Protein AF-A0A2M7TD84-F1 (afdb_monomer)

Structure (mmCIF, N/CA/C/O backbone):
data_AF-A0A2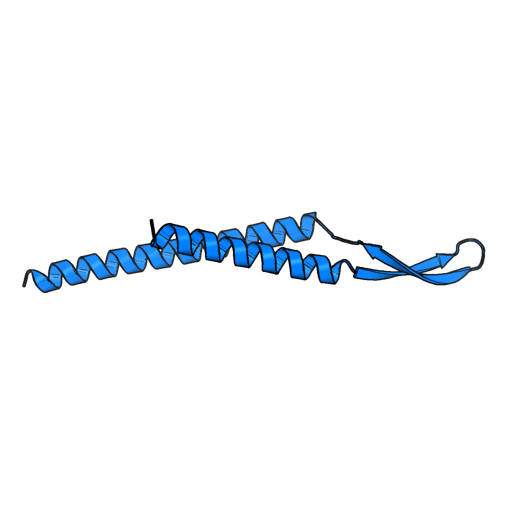M7TD84-F1
#
_entry.id   AF-A0A2M7TD84-F1
#
loop_
_atom_site.group_PDB
_atom_site.id
_atom_site.type_symbol
_atom_site.label_atom_id
_atom_site.label_alt_id
_atom_site.label_comp_id
_atom_site.label_asym_id
_atom_site.label_entity_id
_atom_site.label_seq_id
_atom_site.pdbx_PDB_ins_code
_atom_site.Cartn_x
_atom_site.Cartn_y
_atom_site.Cartn_z
_atom_site.occupancy
_atom_site.B_iso_or_equiv
_atom_site.auth_seq_id
_atom_site.auth_comp_id
_atom_site.auth_asym_id
_atom_site.auth_atom_id
_atom_site.pdbx_PDB_model_num
ATOM 1 N N . MET A 1 1 ? -1.603 1.864 23.955 1.00 58.84 1 MET A N 1
ATOM 2 C CA . MET A 1 1 ? -0.401 1.530 23.155 1.00 58.84 1 MET A CA 1
ATOM 3 C C . MET A 1 1 ? -0.525 0.241 22.341 1.00 58.84 1 MET A C 1
ATOM 5 O O . MET A 1 1 ? -0.410 0.336 21.131 1.00 58.84 1 MET A O 1
ATOM 9 N N . LYS A 1 2 ? -0.853 -0.931 22.917 1.00 71.19 2 LYS A N 1
ATOM 10 C CA . LYS A 1 2 ? -0.907 -2.220 22.172 1.00 71.19 2 LYS A CA 1
ATOM 11 C C . LYS A 1 2 ? -1.732 -2.202 20.864 1.00 71.19 2 LYS A C 1
ATOM 13 O O . LYS A 1 2 ? -1.317 -2.776 19.868 1.00 71.19 2 LYS A O 1
ATOM 18 N N . LYS A 1 3 ? -2.873 -1.496 20.842 1.00 72.00 3 LYS A N 1
ATOM 19 C CA . LYS A 1 3 ? -3.730 -1.353 19.644 1.00 72.00 3 LYS A CA 1
ATOM 20 C C . LYS A 1 3 ? -3.097 -0.495 18.538 1.00 72.00 3 LYS A C 1
ATOM 22 O O . LYS A 1 3 ? -3.318 -0.773 17.372 1.00 72.00 3 LYS A O 1
ATOM 27 N N . ILE A 1 4 ? -2.327 0.525 18.916 1.00 76.00 4 ILE A N 1
ATOM 28 C CA . ILE A 1 4 ? -1.654 1.439 17.982 1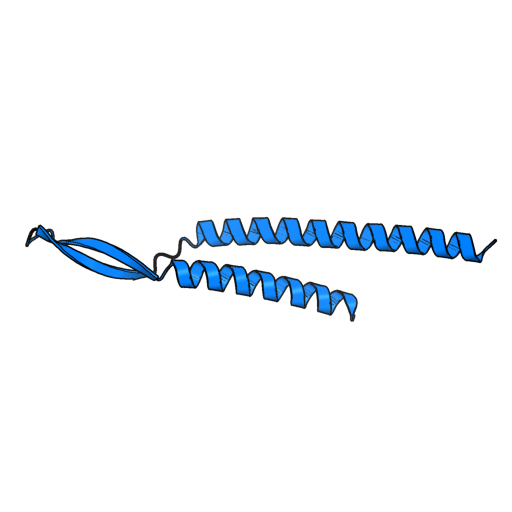.00 76.00 4 ILE A CA 1
ATOM 29 C C . ILE A 1 4 ? -0.476 0.719 17.321 1.00 76.00 4 ILE A C 1
ATOM 31 O O . ILE A 1 4 ? -0.320 0.801 16.111 1.00 76.00 4 ILE A O 1
ATOM 35 N N . VAL A 1 5 ? 0.279 -0.070 18.094 1.00 82.31 5 VAL A N 1
ATOM 36 C CA . VAL A 1 5 ? 1.382 -0.891 17.569 1.00 82.31 5 VAL A CA 1
ATOM 37 C C . VAL A 1 5 ? 0.884 -1.854 16.489 1.00 82.31 5 VAL A C 1
ATOM 39 O O . VAL A 1 5 ? 1.444 -1.867 15.405 1.00 82.31 5 VAL A O 1
ATOM 42 N N . LEU A 1 6 ? -0.219 -2.574 16.728 1.00 79.50 6 LEU A N 1
ATOM 43 C CA . LEU A 1 6 ? -0.796 -3.487 15.728 1.00 79.50 6 LEU A CA 1
ATOM 44 C C . LEU A 1 6 ? -1.225 -2.781 14.431 1.00 79.50 6 LEU A C 1
ATOM 46 O O . LEU A 1 6 ? -1.108 -3.365 13.356 1.00 79.50 6 LEU A O 1
ATOM 50 N N . ILE A 1 7 ? -1.707 -1.537 14.524 1.00 83.00 7 ILE A N 1
ATOM 51 C CA . ILE A 1 7 ? -2.081 -0.738 13.349 1.00 83.00 7 ILE A CA 1
ATOM 52 C C . ILE A 1 7 ? -0.822 -0.362 12.552 1.00 83.00 7 ILE A C 1
ATOM 54 O O . ILE A 1 7 ? -0.745 -0.602 11.351 1.00 83.00 7 ILE A O 1
ATOM 58 N N . PHE A 1 8 ? 0.220 0.137 13.219 1.00 83.81 8 PHE A N 1
ATOM 59 C CA . PHE A 1 8 ? 1.476 0.465 12.541 1.00 83.81 8 PHE A CA 1
ATOM 60 C C . PHE A 1 8 ? 2.160 -0.761 11.931 1.00 83.81 8 PHE A C 1
ATOM 62 O O . PHE A 1 8 ? 2.605 -0.696 10.790 1.00 83.81 8 PHE A O 1
ATOM 69 N N . THR A 1 9 ? 2.196 -1.894 12.636 1.00 87.44 9 THR A N 1
ATOM 70 C CA . THR A 1 9 ? 2.758 -3.139 12.096 1.00 87.44 9 THR A CA 1
ATOM 71 C C . THR A 1 9 ? 2.001 -3.596 10.848 1.00 87.44 9 THR A C 1
ATOM 73 O O . THR A 1 9 ? 2.630 -3.939 9.851 1.00 87.44 9 THR A O 1
ATOM 76 N N . GLY A 1 10 ? 0.663 -3.546 10.863 1.00 85.69 10 GLY A N 1
ATOM 77 C CA . GLY A 1 10 ? -0.148 -3.880 9.690 1.00 85.69 10 GLY A CA 1
ATOM 78 C C . GLY A 1 10 ? 0.122 -2.958 8.497 1.00 85.69 10 GLY A C 1
ATOM 79 O O . GLY A 1 10 ? 0.256 -3.431 7.372 1.00 85.69 10 GLY A O 1
ATOM 80 N N . TRP A 1 11 ? 0.269 -1.656 8.743 1.00 87.56 11 TRP A N 1
ATOM 81 C CA . TRP A 1 11 ? 0.584 -0.684 7.695 1.00 87.56 11 TRP A CA 1
ATOM 82 C C . TRP A 1 11 ? 1.982 -0.896 7.089 1.00 87.56 11 TRP A C 1
ATOM 84 O O . TRP A 1 11 ? 2.132 -0.870 5.870 1.00 87.56 11 TRP A O 1
ATOM 94 N N . ILE A 1 12 ? 2.993 -1.197 7.912 1.00 89.38 12 ILE A N 1
ATOM 95 C CA . ILE A 1 12 ? 4.356 -1.503 7.439 1.00 89.38 12 ILE A CA 1
ATOM 96 C C . ILE A 1 12 ? 4.363 -2.742 6.533 1.00 89.38 12 ILE A C 1
ATOM 98 O O . ILE A 1 12 ? 4.998 -2.725 5.480 1.00 89.38 12 ILE A O 1
ATOM 102 N N . ILE A 1 13 ? 3.629 -3.796 6.907 1.00 90.19 13 ILE A N 1
ATOM 103 C CA . ILE A 1 13 ? 3.515 -5.020 6.097 1.00 90.19 13 ILE A CA 1
ATOM 104 C C . ILE A 1 13 ? 2.918 -4.705 4.720 1.00 90.19 13 ILE A C 1
ATOM 106 O O . ILE A 1 13 ? 3.405 -5.200 3.702 1.00 90.19 13 ILE A O 1
ATOM 110 N N . ILE A 1 14 ? 1.892 -3.853 4.671 1.00 88.69 14 ILE A N 1
ATOM 111 C CA . ILE A 1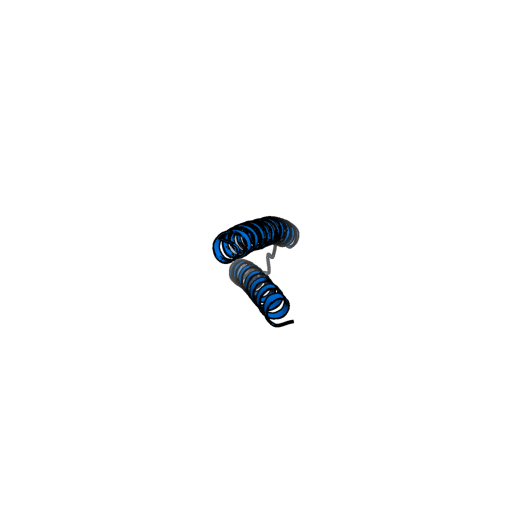 14 ? 1.262 -3.428 3.417 1.00 88.69 14 ILE A CA 1
ATOM 112 C C . ILE A 1 14 ? 2.268 -2.707 2.513 1.00 88.69 14 ILE A C 1
ATOM 114 O O . ILE A 1 14 ? 2.378 -3.050 1.337 1.00 88.69 14 ILE A O 1
ATOM 118 N N . ILE A 1 15 ? 3.037 -1.756 3.054 1.00 88.31 15 ILE A N 1
ATOM 119 C CA . ILE A 1 15 ? 4.054 -1.026 2.281 1.00 88.31 15 ILE A CA 1
ATOM 120 C C . ILE A 1 15 ? 5.111 -1.980 1.741 1.00 88.31 15 ILE A C 1
ATOM 122 O O . ILE A 1 15 ? 5.424 -1.928 0.554 1.00 88.31 15 ILE A O 1
ATOM 126 N N . ALA A 1 16 ? 5.627 -2.871 2.590 1.00 88.00 16 ALA A N 1
ATOM 127 C CA . ALA A 1 16 ? 6.627 -3.853 2.190 1.00 88.00 16 ALA A CA 1
ATOM 128 C C . ALA A 1 16 ? 6.111 -4.755 1.056 1.00 88.00 16 ALA A C 1
ATOM 130 O O . ALA A 1 16 ? 6.830 -5.011 0.093 1.00 88.00 16 ALA A O 1
ATOM 131 N N . THR A 1 17 ? 4.843 -5.171 1.125 1.00 86.75 17 THR A N 1
ATOM 132 C CA . THR A 1 17 ? 4.208 -6.011 0.098 1.00 86.75 17 THR A CA 1
ATOM 133 C C . THR A 1 17 ? 4.067 -5.273 -1.233 1.00 86.75 17 THR A C 1
ATOM 135 O O . THR A 1 17 ? 4.383 -5.833 -2.284 1.00 86.75 17 THR A O 1
ATOM 138 N N . VAL A 1 18 ? 3.629 -4.008 -1.206 1.00 84.69 18 VAL A N 1
ATOM 139 C CA . VAL A 1 18 ? 3.533 -3.171 -2.414 1.00 84.69 18 VAL A CA 1
ATOM 140 C C . VAL A 1 18 ? 4.921 -2.966 -3.015 1.00 84.69 18 VAL A C 1
AT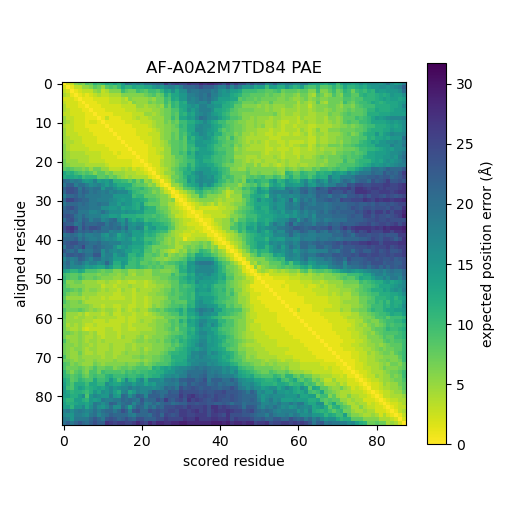OM 142 O O . VAL A 1 18 ? 5.113 -3.215 -4.201 1.00 84.69 18 VAL A O 1
ATOM 145 N N . PHE A 1 19 ? 5.905 -2.593 -2.198 1.00 83.19 19 PHE A N 1
ATOM 146 C CA . PHE A 1 19 ? 7.268 -2.360 -2.663 1.00 83.19 19 PHE A CA 1
ATOM 147 C C . PHE A 1 19 ? 7.879 -3.610 -3.306 1.00 83.19 19 PHE A C 1
ATOM 149 O O . PHE A 1 19 ? 8.378 -3.532 -4.424 1.00 83.19 19 PHE A O 1
ATOM 156 N N . LEU A 1 20 ? 7.767 -4.777 -2.662 1.00 83.69 20 LEU A N 1
ATOM 157 C CA . LEU A 1 20 ? 8.283 -6.040 -3.199 1.00 83.69 20 LEU A CA 1
ATOM 158 C C . LEU A 1 20 ? 7.602 -6.427 -4.521 1.00 83.69 20 LEU A C 1
ATOM 160 O O . LEU A 1 20 ? 8.262 -6.890 -5.448 1.00 83.69 20 LEU A O 1
ATOM 164 N N . SER A 1 21 ? 6.292 -6.193 -4.633 1.00 79.81 21 SER A N 1
ATOM 165 C CA . SER A 1 21 ? 5.525 -6.500 -5.847 1.00 79.81 21 SER A CA 1
ATOM 166 C C . SER A 1 21 ? 5.950 -5.633 -7.036 1.00 79.81 21 SER A C 1
ATOM 168 O O . SER A 1 21 ? 6.065 -6.132 -8.154 1.00 79.81 21 SER A O 1
ATOM 170 N N . PHE A 1 22 ? 6.202 -4.341 -6.808 1.00 76.12 22 PHE A N 1
ATOM 171 C CA . PHE A 1 22 ? 6.667 -3.427 -7.854 1.00 76.12 22 PHE A CA 1
ATOM 172 C C . PHE A 1 22 ? 8.161 -3.597 -8.161 1.00 76.12 22 PHE A C 1
ATOM 174 O O . PHE A 1 22 ? 8.543 -3.466 -9.319 1.00 76.12 22 PHE A O 1
ATOM 181 N N . TYR A 1 23 ? 8.983 -3.951 -7.169 1.00 72.06 23 TYR A N 1
ATOM 182 C CA . TYR A 1 23 ? 10.405 -4.253 -7.351 1.00 72.06 23 TYR A CA 1
ATOM 183 C C . TYR A 1 23 ? 10.629 -5.535 -8.165 1.00 72.06 23 TYR A C 1
ATOM 185 O O . TYR A 1 23 ? 11.436 -5.552 -9.084 1.00 72.06 23 TYR A O 1
ATOM 193 N N . ASN A 1 24 ? 9.867 -6.601 -7.901 1.00 69.44 24 ASN A N 1
ATOM 194 C CA . ASN A 1 24 ? 9.945 -7.814 -8.721 1.00 69.44 24 ASN A CA 1
ATOM 195 C C . ASN A 1 24 ? 9.449 -7.575 -10.152 1.00 69.44 24 ASN A C 1
ATOM 197 O O . ASN A 1 24 ? 9.938 -8.199 -11.085 1.00 69.44 24 ASN A O 1
ATOM 201 N N . ARG A 1 25 ? 8.479 -6.670 -10.331 1.00 65.25 25 ARG A N 1
ATOM 202 C CA . ARG A 1 25 ? 7.933 -6.331 -11.649 1.00 65.25 25 ARG A CA 1
ATOM 203 C C . ARG A 1 25 ? 8.857 -5.428 -12.470 1.00 65.25 25 ARG A C 1
ATOM 205 O O . ARG A 1 25 ? 8.764 -5.442 -13.693 1.00 65.25 25 ARG A O 1
ATOM 212 N N . SER A 1 26 ? 9.721 -4.648 -11.822 1.00 60.56 26 SER A N 1
ATOM 213 C CA . SER A 1 26 ? 10.644 -3.748 -12.513 1.00 60.56 26 SER A CA 1
ATOM 214 C C . SER A 1 26 ? 11.855 -4.452 -13.112 1.00 60.56 26 SER A C 1
ATOM 216 O O . SER A 1 26 ? 12.523 -3.848 -13.943 1.00 60.56 26 SER A O 1
ATOM 218 N N . ILE A 1 27 ? 12.094 -5.721 -12.764 1.00 61.56 27 ILE A N 1
ATOM 219 C CA . ILE A 1 27 ? 12.963 -6.615 -13.531 1.00 61.56 27 ILE A CA 1
ATOM 220 C C . ILE A 1 27 ? 12.153 -7.072 -14.742 1.00 61.56 27 ILE A C 1
ATOM 222 O O . ILE A 1 27 ? 11.401 -8.044 -14.688 1.00 61.56 27 ILE A O 1
ATOM 226 N N . THR A 1 28 ? 12.242 -6.309 -15.820 1.00 61.31 28 THR A N 1
ATOM 227 C CA . THR A 1 28 ? 11.602 -6.649 -17.087 1.00 61.31 28 THR A CA 1
ATOM 228 C C . THR A 1 28 ? 12.655 -6.586 -18.183 1.00 61.31 28 THR A C 1
ATOM 230 O O . THR A 1 28 ? 13.462 -5.659 -18.236 1.00 61.31 28 THR A O 1
ATOM 233 N N . GLU A 1 29 ? 12.691 -7.624 -19.011 1.00 61.00 29 GLU A N 1
ATOM 234 C CA . GLU A 1 29 ? 13.517 -7.666 -20.210 1.00 61.00 29 GLU A CA 1
ATOM 235 C C . GLU A 1 29 ? 12.824 -6.805 -21.269 1.00 61.00 29 GLU A C 1
ATOM 237 O O . GLU A 1 29 ? 11.672 -7.065 -21.626 1.00 61.00 29 GLU A O 1
ATOM 242 N N . TYR A 1 30 ? 13.479 -5.733 -21.720 1.00 66.62 30 TYR A N 1
ATOM 243 C CA . TYR A 1 30 ? 12.985 -4.955 -22.856 1.00 66.62 30 TYR A CA 1
ATOM 244 C C . TYR A 1 30 ? 13.742 -5.390 -24.093 1.00 66.62 30 TYR A C 1
ATOM 246 O O . TYR A 1 30 ? 14.972 -5.401 -24.104 1.00 66.62 30 TYR A O 1
ATOM 254 N N . HIS A 1 31 ? 12.996 -5.688 -25.147 1.00 68.75 31 HIS A N 1
ATOM 255 C CA . HIS A 1 31 ? 13.569 -5.896 -26.463 1.00 68.75 31 HIS A CA 1
ATOM 256 C C . HIS A 1 31 ? 13.870 -4.530 -27.078 1.00 68.75 31 HIS A C 1
ATOM 258 O O . HIS A 1 31 ? 12.976 -3.691 -27.225 1.00 68.75 31 HIS A O 1
ATOM 264 N N . LYS A 1 32 ? 1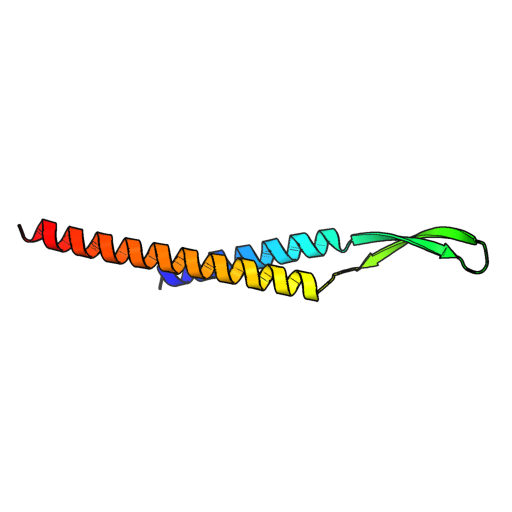5.140 -4.293 -27.398 1.00 75.81 32 LYS A N 1
ATOM 265 C CA . LYS A 1 32 ? 15.578 -3.145 -28.192 1.00 75.81 32 LYS A CA 1
ATOM 266 C C . LYS A 1 32 ? 16.090 -3.644 -29.534 1.00 75.81 32 LYS A C 1
ATOM 268 O O . LYS A 1 32 ? 16.693 -4.709 -29.613 1.00 75.81 32 LYS A O 1
ATOM 273 N N . ILE A 1 33 ? 15.839 -2.852 -30.570 1.00 79.69 33 ILE A N 1
ATOM 274 C CA . ILE A 1 33 ? 16.406 -3.060 -31.900 1.00 79.69 33 ILE A CA 1
ATOM 275 C C . ILE A 1 33 ? 17.653 -2.189 -31.977 1.00 79.69 33 ILE A C 1
ATOM 277 O O . ILE A 1 33 ? 17.566 -0.972 -31.780 1.00 79.69 33 ILE A O 1
ATOM 281 N N . ASP A 1 34 ? 18.803 -2.800 -32.238 1.00 80.56 34 ASP A N 1
ATOM 282 C CA . ASP A 1 34 ? 20.030 -2.061 -32.507 1.00 80.56 34 ASP A CA 1
ATOM 283 C C . ASP A 1 34 ? 19.839 -1.219 -33.788 1.00 80.56 34 ASP A C 1
ATOM 285 O O . ASP A 1 34 ? 19.528 -1.767 -34.848 1.00 80.56 34 ASP A O 1
ATOM 289 N N . PRO A 1 35 ? 19.996 0.115 -33.732 1.00 78.69 35 PRO A N 1
ATOM 290 C CA . PRO A 1 35 ? 19.757 0.982 -34.884 1.00 78.69 35 PRO A CA 1
ATOM 291 C C . PRO A 1 35 ? 20.812 0.847 -35.995 1.00 78.69 35 PRO A C 1
ATOM 293 O O . PRO A 1 35 ? 20.586 1.340 -37.098 1.00 78.69 35 PRO A O 1
ATOM 296 N N . ILE A 1 36 ? 21.962 0.231 -35.714 1.00 88.00 36 ILE A N 1
ATOM 297 C CA . ILE A 1 36 ? 23.071 0.038 -36.654 1.00 88.00 36 ILE A CA 1
ATOM 298 C C . ILE A 1 36 ? 22.978 -1.345 -37.302 1.00 88.00 36 ILE A C 1
ATOM 300 O O . ILE A 1 36 ? 23.113 -1.454 -38.521 1.00 88.00 36 ILE A O 1
ATOM 304 N N . THR A 1 37 ? 22.762 -2.395 -36.505 1.00 88.44 37 THR A N 1
ATOM 305 C CA . THR A 1 37 ? 22.771 -3.789 -36.991 1.00 88.44 37 THR A CA 1
ATOM 306 C C . THR A 1 37 ? 21.378 -4.336 -37.299 1.00 88.44 37 THR A C 1
ATOM 308 O O . THR A 1 37 ? 21.258 -5.276 -38.081 1.00 88.44 37 THR A O 1
ATOM 311 N N . GLY A 1 38 ? 20.322 -3.749 -36.728 1.00 86.25 38 GLY A N 1
ATOM 312 C CA . GLY A 1 38 ? 18.944 -4.230 -36.852 1.00 86.25 38 GLY A CA 1
ATOM 313 C C . GLY A 1 38 ? 18.636 -5.480 -36.022 1.00 86.25 38 GLY A C 1
ATOM 314 O O . GLY A 1 38 ? 17.535 -6.016 -36.135 1.00 86.25 38 GLY A O 1
ATOM 315 N N . GLU A 1 39 ? 19.576 -5.958 -35.204 1.00 87.56 39 GLU A N 1
ATOM 316 C CA . GLU A 1 39 ? 19.370 -7.127 -34.348 1.00 87.56 39 GLU A CA 1
ATOM 317 C C . GLU A 1 39 ? 18.527 -6.770 -33.114 1.00 87.56 39 GLU A C 1
ATOM 319 O O . GLU A 1 39 ? 18.712 -5.718 -32.493 1.00 87.56 39 GLU A O 1
ATOM 324 N N . GLU A 1 40 ? 17.596 -7.655 -32.746 1.00 84.06 40 GLU A N 1
ATOM 325 C CA . GLU A 1 40 ? 16.894 -7.573 -31.465 1.00 84.06 40 GLU A CA 1
ATOM 326 C C . GLU A 1 40 ? 17.771 -8.144 -30.352 1.00 84.06 40 GLU A C 1
ATOM 328 O O . GLU A 1 40 ? 18.211 -9.292 -30.416 1.00 84.06 40 GLU A O 1
ATOM 333 N N . TYR A 1 41 ? 17.966 -7.366 -29.291 1.00 78.75 41 TYR A N 1
ATOM 334 C CA . TYR A 1 41 ? 18.606 -7.835 -28.068 1.00 78.75 41 TYR A CA 1
ATOM 335 C C . TYR A 1 41 ? 17.739 -7.515 -26.847 1.00 78.75 41 TYR A C 1
ATOM 337 O O . TYR A 1 41 ? 17.067 -6.482 -26.776 1.00 78.75 41 TYR A O 1
ATOM 345 N N . GLY A 1 42 ? 17.734 -8.440 -25.886 1.00 75.31 42 GLY A N 1
ATOM 346 C CA . GLY A 1 42 ? 17.092 -8.257 -24.590 1.00 75.31 42 GLY A CA 1
ATOM 347 C C . GLY A 1 42 ? 18.010 -7.477 -23.655 1.00 75.31 42 GLY A C 1
ATOM 348 O O . GLY A 1 42 ? 19.134 -7.898 -23.382 1.00 75.31 42 GLY A O 1
ATOM 349 N N . GLU A 1 43 ? 17.549 -6.333 -23.155 1.00 69.25 43 GLU A N 1
ATOM 350 C CA . GLU A 1 43 ? 18.240 -5.582 -22.110 1.00 69.25 43 GLU A CA 1
ATOM 351 C C . GLU A 1 43 ? 17.437 -5.670 -20.809 1.00 69.25 43 GLU A C 1
ATOM 353 O O . GLU A 1 43 ? 16.272 -5.268 -20.735 1.00 69.25 43 GLU A O 1
ATOM 358 N N . MET A 1 44 ? 18.071 -6.201 -19.763 1.00 65.19 44 MET A N 1
ATOM 359 C CA . MET A 1 44 ? 17.528 -6.189 -18.406 1.00 65.19 44 MET A CA 1
ATOM 360 C C . MET A 1 44 ? 17.627 -4.765 -17.859 1.00 65.19 44 MET A C 1
ATOM 362 O O . MET A 1 44 ? 18.715 -4.293 -17.532 1.00 65.19 44 MET A O 1
ATOM 366 N N . GLY A 1 45 ? 16.496 -4.072 -17.756 1.00 61.5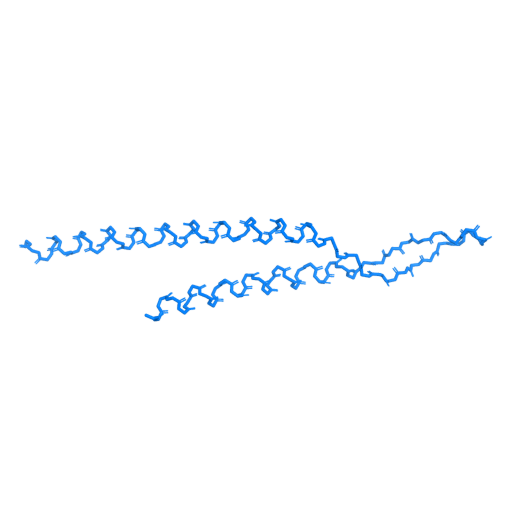9 45 GLY A N 1
ATOM 367 C CA . GLY A 1 45 ? 16.441 -2.719 -17.205 1.00 61.59 45 GLY A CA 1
ATOM 368 C C . GLY A 1 45 ? 15.477 -2.626 -16.027 1.00 61.59 45 GLY A C 1
ATOM 369 O O . GLY A 1 45 ? 14.484 -3.346 -15.961 1.00 61.59 45 GLY A O 1
ATOM 370 N N . PHE A 1 46 ? 15.740 -1.695 -15.113 1.00 60.75 46 PHE A N 1
ATOM 371 C CA . PHE A 1 46 ? 14.793 -1.344 -14.058 1.00 60.75 46 PHE A CA 1
ATOM 372 C C . PHE A 1 46 ? 13.747 -0.362 -14.601 1.00 60.75 46 PHE A C 1
ATOM 374 O O . PHE A 1 46 ? 14.001 0.841 -14.646 1.00 60.75 46 PHE A O 1
ATOM 381 N N . TYR A 1 47 ? 12.556 -0.838 -14.975 1.00 58.34 47 TYR A N 1
ATOM 382 C CA . TYR A 1 47 ? 11.405 0.045 -15.216 1.00 58.34 47 TYR A CA 1
ATOM 383 C C . TYR A 1 47 ? 10.460 -0.033 -14.026 1.00 58.34 47 TYR A C 1
ATOM 385 O O . TYR A 1 47 ? 9.517 -0.824 -13.972 1.00 58.34 47 TYR A O 1
ATOM 393 N N . THR A 1 48 ? 10.722 0.811 -13.035 1.00 64.38 48 THR A N 1
ATOM 394 C CA . 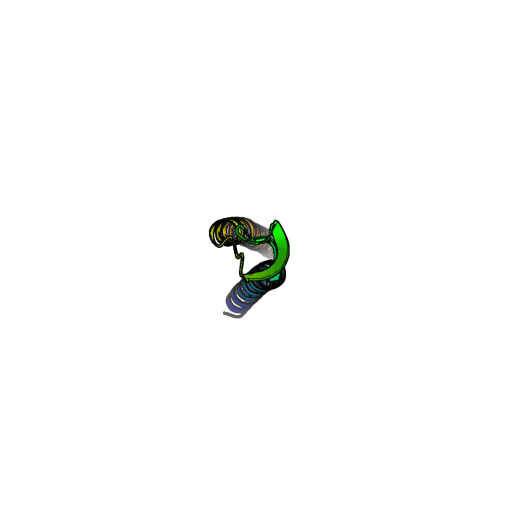THR A 1 48 ? 9.759 1.053 -11.964 1.00 64.38 48 THR A CA 1
ATOM 395 C C . THR A 1 48 ? 8.987 2.319 -12.307 1.00 64.38 48 THR A C 1
ATOM 397 O O . THR A 1 48 ? 9.525 3.422 -12.231 1.00 64.38 48 THR A O 1
ATOM 400 N N . ASP A 1 49 ? 7.711 2.182 -12.663 1.00 73.12 49 ASP A N 1
ATOM 401 C CA . ASP A 1 49 ? 6.799 3.325 -12.755 1.00 73.12 49 ASP A CA 1
ATOM 402 C C . ASP A 1 49 ? 6.440 3.783 -11.331 1.00 73.12 49 ASP A C 1
ATOM 404 O O . ASP A 1 49 ? 5.456 3.346 -10.722 1.00 73.12 49 ASP A O 1
ATOM 408 N N . TRP A 1 50 ? 7.308 4.626 -10.766 1.00 72.12 50 TRP A N 1
ATOM 409 C CA . TRP A 1 50 ? 7.183 5.157 -9.408 1.00 72.12 50 TRP A CA 1
ATOM 410 C C . TRP A 1 50 ? 5.854 5.887 -9.190 1.00 72.12 50 TRP A C 1
ATOM 412 O O . TRP A 1 50 ? 5.301 5.842 -8.091 1.00 72.12 50 TRP A O 1
ATOM 422 N N . THR A 1 51 ? 5.300 6.504 -10.237 1.00 76.31 51 THR A N 1
ATOM 423 C CA . THR A 1 51 ? 3.997 7.170 -10.191 1.00 76.31 51 THR A CA 1
ATOM 424 C C . THR A 1 51 ? 2.876 6.153 -10.007 1.00 76.31 51 THR A C 1
ATOM 426 O O . THR A 1 51 ? 2.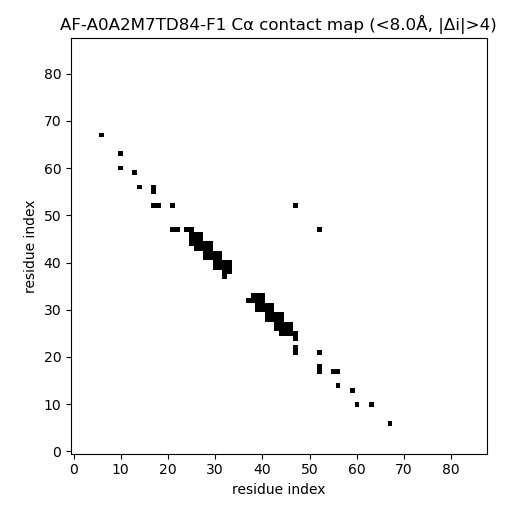050 6.320 -9.109 1.00 76.31 51 THR A O 1
ATOM 429 N N . LYS A 1 52 ? 2.859 5.055 -10.777 1.00 78.75 52 LYS A N 1
ATOM 430 C CA . LYS A 1 52 ? 1.887 3.964 -10.566 1.00 78.75 52 LYS A CA 1
ATOM 431 C C . LYS A 1 52 ? 2.024 3.328 -9.187 1.00 78.75 52 LYS A C 1
ATOM 433 O O . LYS A 1 52 ? 1.005 3.053 -8.554 1.00 78.75 52 LYS A O 1
ATOM 438 N N . MET A 1 53 ? 3.253 3.134 -8.706 1.00 82.56 53 MET A N 1
ATOM 439 C CA . MET A 1 53 ? 3.494 2.621 -7.355 1.00 82.56 53 MET A CA 1
ATOM 440 C C . MET A 1 53 ? 2.899 3.557 -6.293 1.00 82.56 53 MET A C 1
ATOM 442 O O . MET A 1 53 ? 2.207 3.092 -5.388 1.00 82.56 53 MET A O 1
ATOM 446 N N . ALA A 1 54 ? 3.106 4.872 -6.425 1.00 80.00 54 ALA A N 1
ATOM 447 C CA . ALA A 1 54 ? 2.566 5.873 -5.507 1.00 80.00 54 ALA A CA 1
ATOM 448 C C . ALA A 1 54 ? 1.028 5.885 -5.489 1.00 80.00 54 ALA A C 1
ATOM 450 O O . ALA A 1 54 ? 0.430 5.903 -4.412 1.00 80.00 54 ALA A O 1
ATOM 451 N N . TRP A 1 55 ? 0.377 5.799 -6.655 1.00 86.06 55 TRP A N 1
ATOM 452 C CA . TRP A 1 55 ? -1.085 5.692 -6.746 1.00 86.06 55 TRP A CA 1
ATOM 453 C C . TRP A 1 55 ? -1.620 4.425 -6.079 1.00 86.06 55 TRP A C 1
ATOM 455 O O . TRP A 1 55 ? -2.609 4.484 -5.345 1.00 86.06 55 TRP A O 1
ATOM 465 N N . TYR A 1 56 ? -0.945 3.290 -6.280 1.00 84.69 56 TYR A N 1
ATOM 466 C CA . TYR A 1 56 ? -1.298 2.036 -5.615 1.00 84.69 56 TYR A CA 1
ATOM 467 C C . TYR A 1 56 ? -1.171 2.153 -4.093 1.00 84.69 56 TYR A C 1
ATOM 469 O O . TYR A 1 56 ? -2.090 1.788 -3.360 1.00 84.69 56 TYR A O 1
ATOM 477 N N . LEU A 1 57 ? -0.060 2.714 -3.610 1.00 86.62 57 LEU A N 1
ATOM 478 C CA . LEU A 1 57 ? 0.189 2.910 -2.183 1.00 86.62 57 LEU A CA 1
ATOM 479 C C . LEU A 1 57 ? -0.867 3.827 -1.543 1.00 86.62 57 LEU A C 1
ATOM 481 O O . LEU A 1 57 ? -1.366 3.534 -0.453 1.00 86.62 57 LEU A O 1
ATOM 485 N N . ALA A 1 58 ? -1.243 4.906 -2.236 1.00 85.88 58 ALA A N 1
ATOM 486 C CA . ALA A 1 58 ? -2.293 5.821 -1.803 1.00 85.88 58 ALA A CA 1
ATOM 487 C C . ALA A 1 58 ? -3.651 5.109 -1.708 1.00 85.88 58 ALA A C 1
ATOM 489 O O . ALA A 1 58 ? -4.310 5.182 -0.669 1.00 85.88 58 ALA A O 1
ATOM 490 N N . GLY A 1 59 ? -4.036 4.354 -2.744 1.00 88.38 59 GLY A N 1
ATOM 491 C CA . GLY A 1 59 ? -5.286 3.592 -2.764 1.00 88.38 59 GLY A CA 1
ATOM 492 C C . GLY A 1 59 ? -5.381 2.579 -1.620 1.00 88.38 59 GLY A C 1
ATOM 493 O O . GLY A 1 59 ? -6.365 2.565 -0.878 1.00 88.38 59 GLY A O 1
ATOM 494 N N . VAL A 1 60 ? -4.333 1.778 -1.410 1.00 88.31 60 VAL A N 1
ATOM 495 C CA . VAL A 1 60 ? -4.316 0.778 -0.329 1.00 88.31 60 VAL A CA 1
ATOM 496 C C . VAL A 1 60 ? -4.312 1.444 1.053 1.00 88.31 60 VAL A C 1
ATOM 498 O O . VAL A 1 60 ? -4.979 0.961 1.969 1.00 88.31 60 VAL A O 1
ATOM 501 N N . THR A 1 61 ? -3.639 2.589 1.207 1.00 89.62 61 THR A N 1
ATOM 502 C CA . THR A 1 61 ? -3.653 3.357 2.464 1.00 89.62 61 THR A CA 1
ATOM 503 C C . THR A 1 61 ? -5.056 3.861 2.805 1.00 89.62 61 THR A C 1
ATOM 505 O O . THR A 1 61 ? -5.483 3.738 3.953 1.00 89.62 61 THR A O 1
ATOM 508 N N . VAL A 1 62 ? -5.812 4.368 1.826 1.00 90.38 62 VAL A N 1
ATOM 509 C CA . VAL A 1 62 ? -7.204 4.802 2.040 1.00 90.38 62 VAL A CA 1
ATOM 510 C C . VAL A 1 62 ? -8.073 3.633 2.510 1.00 90.38 62 VAL A C 1
ATOM 512 O O . VAL A 1 62 ? -8.765 3.753 3.524 1.00 90.38 62 VAL A O 1
ATOM 515 N N . VAL A 1 63 ? -7.994 2.481 1.835 1.00 91.12 63 VAL A N 1
ATOM 516 C CA . VAL A 1 63 ? -8.746 1.269 2.214 1.00 91.12 63 VAL A CA 1
ATOM 517 C C . VAL A 1 63 ? -8.388 0.815 3.630 1.00 91.12 63 VAL A C 1
ATOM 519 O O . VAL A 1 63 ? -9.274 0.480 4.424 1.00 91.12 63 VAL A O 1
ATOM 522 N N . TYR A 1 64 ? -7.102 0.846 3.977 1.00 89.44 64 TYR A N 1
ATOM 523 C CA . TYR A 1 64 ? -6.624 0.500 5.310 1.00 89.44 64 TYR A CA 1
ATOM 524 C C . TYR A 1 64 ? -7.213 1.425 6.387 1.00 89.44 64 TYR A C 1
ATOM 526 O O . TYR A 1 64 ? -7.793 0.947 7.365 1.00 89.44 64 TYR A O 1
ATOM 534 N N . CYS A 1 65 ? -7.156 2.742 6.175 1.00 87.56 65 CYS A N 1
ATOM 535 C CA . CYS A 1 65 ? -7.713 3.739 7.091 1.00 87.56 65 CYS A CA 1
ATOM 536 C C . CYS A 1 65 ? -9.224 3.571 7.294 1.00 87.56 65 CYS A C 1
ATOM 538 O O . CYS A 1 65 ? -9.695 3.583 8.434 1.00 87.56 65 CYS A O 1
ATOM 540 N N . VAL A 1 66 ? -9.982 3.361 6.211 1.00 90.75 66 VAL A N 1
ATOM 541 C CA . VAL A 1 66 ? -11.432 3.116 6.280 1.00 90.75 66 VAL A CA 1
ATOM 542 C C . VAL A 1 66 ? -11.721 1.841 7.072 1.00 90.75 66 VAL A C 1
ATOM 544 O O . VAL A 1 66 ? -12.565 1.846 7.968 1.00 90.75 66 VAL A O 1
ATOM 547 N N . THR A 1 67 ? -10.974 0.767 6.816 1.00 88.69 67 THR A N 1
ATOM 548 C CA . THR A 1 67 ? -11.124 -0.504 7.539 1.00 88.69 67 THR A CA 1
ATOM 549 C C . THR A 1 67 ? -10.856 -0.321 9.034 1.00 88.69 67 THR A C 1
ATOM 551 O O . THR A 1 67 ? -11.657 -0.746 9.869 1.00 88.69 67 THR A O 1
ATOM 554 N N . CYS A 1 68 ? -9.773 0.372 9.399 1.00 86.94 68 CYS A N 1
ATOM 555 C CA . CYS A 1 68 ? -9.477 0.693 10.793 1.00 86.94 68 CYS A CA 1
ATOM 556 C C . CYS A 1 68 ? -10.589 1.530 11.436 1.00 86.94 68 CYS A C 1
ATOM 558 O O . CYS A 1 68 ? -11.005 1.230 12.557 1.00 86.94 68 CYS A O 1
ATOM 560 N N . PHE A 1 69 ? -11.101 2.542 10.734 1.00 87.75 69 PHE A N 1
ATOM 561 C CA . PHE A 1 69 ? -12.182 3.393 11.224 1.00 87.75 69 PHE A CA 1
ATOM 562 C C . PHE A 1 69 ? -13.459 2.595 11.509 1.00 87.75 69 PHE A C 1
ATOM 564 O O . PHE A 1 69 ? -14.021 2.716 12.601 1.00 87.75 69 PHE A O 1
ATOM 571 N N . VAL A 1 70 ? -13.871 1.729 10.576 1.00 89.44 70 VAL A N 1
ATOM 572 C CA . VAL A 1 70 ? -15.036 0.845 10.729 1.00 89.44 70 VAL A CA 1
ATOM 573 C C . VAL A 1 70 ? -14.849 -0.087 11.926 1.00 89.44 70 VAL A C 1
ATOM 575 O O . VAL A 1 70 ? -15.726 -0.175 12.785 1.00 89.44 70 VAL A O 1
ATOM 578 N N . VAL A 1 71 ? -13.686 -0.733 12.052 1.00 86.00 71 VAL A N 1
ATOM 579 C CA . VAL A 1 71 ? -13.386 -1.635 13.177 1.00 86.00 71 VAL A CA 1
ATOM 580 C C . VAL A 1 71 ? -13.430 -0.896 14.519 1.00 86.00 71 VAL A C 1
ATOM 582 O O . VAL A 1 71 ? -13.969 -1.422 15.497 1.00 86.00 71 VAL A O 1
ATOM 585 N N . LEU A 1 72 ? -12.887 0.322 14.592 1.00 84.06 72 LEU A N 1
ATOM 586 C CA . LEU A 1 72 ? -12.927 1.139 15.807 1.00 84.06 72 LEU A CA 1
ATOM 587 C C . LEU A 1 72 ? -14.359 1.574 16.154 1.00 84.06 72 LEU A C 1
ATOM 589 O O . LEU A 1 72 ? -14.745 1.489 17.323 1.00 84.06 72 LEU A O 1
ATOM 593 N N . HIS A 1 73 ? -15.164 1.962 15.161 1.00 83.06 73 HIS A N 1
ATOM 594 C CA . HIS A 1 73 ? -16.570 2.333 15.354 1.00 83.06 73 HIS A CA 1
ATOM 595 C C . HIS A 1 73 ? -17.431 1.158 15.826 1.00 83.06 73 HIS A C 1
ATOM 597 O O . HIS A 1 73 ? -18.168 1.287 16.806 1.00 83.06 73 HIS A O 1
ATOM 603 N N . LEU A 1 74 ? -17.297 -0.011 15.194 1.00 82.94 74 LEU A N 1
ATOM 604 C CA . LEU A 1 74 ? -18.023 -1.220 15.591 1.00 82.94 74 LEU A CA 1
ATOM 605 C C . LEU A 1 74 ? -17.656 -1.662 17.012 1.00 82.94 74 LEU A C 1
ATOM 607 O O . LEU A 1 74 ? -18.532 -2.040 17.792 1.00 82.94 74 LEU A O 1
ATOM 611 N N . ARG A 1 75 ? -16.375 -1.556 17.391 1.00 78.38 75 ARG A N 1
ATOM 612 C CA . ARG A 1 75 ? -15.930 -1.844 18.763 1.00 78.38 75 ARG A CA 1
ATOM 613 C C . ARG A 1 75 ? -16.529 -0.875 19.778 1.00 78.38 75 ARG A C 1
ATOM 615 O O . ARG A 1 75 ? -16.980 -1.330 20.824 1.00 78.38 75 ARG A O 1
ATOM 622 N N . LYS A 1 76 ? -16.580 0.425 19.467 1.00 77.31 76 LYS A N 1
ATOM 623 C CA . LYS A 1 76 ? -17.196 1.433 20.347 1.00 77.31 76 LYS A CA 1
ATOM 624 C C . LYS A 1 76 ? -18.686 1.147 20.562 1.00 77.31 76 LYS A C 1
ATOM 626 O O . LYS A 1 76 ? -19.144 1.166 21.700 1.00 77.31 76 LYS A O 1
ATOM 631 N N . LYS A 1 77 ? -19.413 0.807 19.490 1.00 73.69 77 LYS A N 1
ATOM 632 C CA . LYS A 1 77 ? -20.841 0.456 19.554 1.00 73.69 77 LYS A CA 1
ATOM 633 C C . LYS A 1 77 ? -21.085 -0.791 20.413 1.00 73.69 77 LYS A C 1
ATOM 635 O O . LYS A 1 77 ? -21.975 -0.777 21.253 1.00 73.69 77 LYS A O 1
ATOM 640 N N . LYS A 1 78 ? -20.248 -1.828 20.263 1.00 72.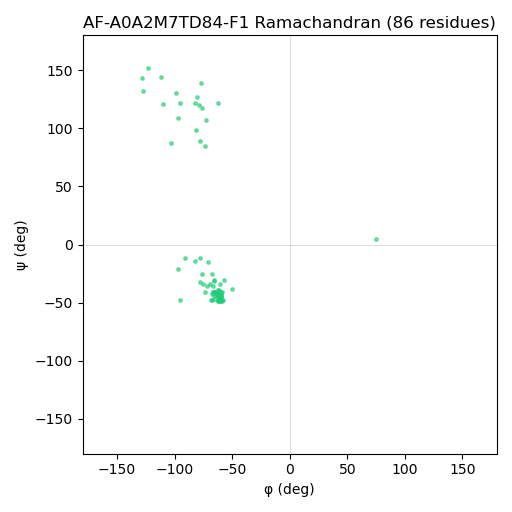44 78 LYS A N 1
ATOM 641 C CA . LYS A 1 78 ? -20.340 -3.066 21.056 1.00 72.44 78 LYS A CA 1
ATOM 642 C C . LYS A 1 78 ? -20.069 -2.842 22.548 1.00 72.44 78 LYS A C 1
ATOM 644 O O . LYS A 1 78 ? -20.759 -3.431 23.375 1.00 72.44 78 LYS A O 1
ATOM 649 N N . SER A 1 79 ? -19.085 -2.011 22.897 1.00 72.94 79 SER A N 1
ATOM 650 C CA . SER A 1 79 ? -18.805 -1.666 24.299 1.00 72.94 79 SER A CA 1
ATOM 651 C C . SER A 1 79 ? -19.980 -0.937 24.953 1.00 72.94 79 SER A C 1
ATOM 653 O O . SER A 1 79 ? -20.390 -1.337 26.034 1.00 72.94 79 SER A O 1
ATOM 655 N N . ALA A 1 80 ? -20.588 0.034 24.261 1.00 71.44 80 ALA A N 1
ATOM 656 C CA . ALA A 1 80 ? -21.743 0.769 24.781 1.00 71.44 80 ALA A CA 1
ATOM 657 C C . ALA A 1 80 ? -22.939 -0.152 25.089 1.00 71.44 80 ALA A C 1
ATOM 659 O O . ALA A 1 80 ? -23.511 -0.081 26.171 1.00 71.44 80 ALA A O 1
ATOM 660 N N . THR A 1 81 ? -23.256 -1.091 24.190 1.00 72.38 81 THR A N 1
ATOM 661 C CA . THR A 1 81 ? -24.330 -2.075 24.422 1.00 72.38 81 THR A CA 1
ATOM 662 C C . THR A 1 81 ? -24.039 -3.044 25.572 1.00 72.38 81 THR A C 1
ATOM 664 O O . THR A 1 81 ? -24.962 -3.515 26.229 1.00 72.38 81 THR A O 1
ATOM 667 N N . LEU A 1 82 ? -22.766 -3.362 25.827 1.00 72.12 82 LEU A N 1
ATOM 668 C CA . LEU A 1 82 ? -22.365 -4.259 26.919 1.00 72.12 82 LEU A CA 1
ATOM 669 C C . LEU A 1 82 ? -22.450 -3.571 28.287 1.00 72.12 82 LEU A C 1
ATOM 671 O O . LEU A 1 82 ? -22.789 -4.221 29.273 1.00 72.12 82 LEU A O 1
ATOM 675 N N . ASP A 1 83 ? -22.169 -2.270 28.335 1.00 70.69 83 ASP A N 1
ATOM 676 C CA . ASP A 1 83 ? -22.295 -1.464 29.550 1.00 70.69 83 ASP A CA 1
ATOM 677 C C . ASP A 1 83 ? -23.769 -1.214 29.912 1.00 70.69 83 ASP A C 1
ATOM 679 O O . ASP A 1 83 ? -24.128 -1.248 31.088 1.00 70.69 83 ASP A O 1
ATOM 683 N N . GLU A 1 84 ? -24.646 -1.045 28.915 1.00 71.88 84 GLU A N 1
ATOM 684 C CA . GLU A 1 84 ? -26.101 -1.000 29.124 1.00 71.88 84 GLU A CA 1
ATOM 685 C C . GLU A 1 84 ? -26.660 -2.349 29.598 1.00 71.88 84 GLU A C 1
ATOM 687 O O . GLU A 1 84 ? -27.474 -2.387 30.520 1.00 71.88 84 GLU A O 1
ATOM 692 N N . ALA A 1 85 ? -26.186 -3.462 29.029 1.00 67.75 85 ALA A N 1
ATOM 693 C CA . ALA A 1 85 ? -26.608 -4.807 29.424 1.00 67.75 85 ALA A CA 1
ATOM 694 C C . ALA A 1 85 ? -26.152 -5.209 30.838 1.00 67.75 85 ALA A C 1
ATOM 696 O O . ALA A 1 85 ? -26.801 -6.039 31.458 1.00 67.75 85 ALA A O 1
ATOM 697 N N . LYS A 1 86 ? -25.060 -4.632 31.357 1.00 65.25 86 LYS A N 1
ATOM 698 C CA . LYS A 1 86 ? -24.588 -4.857 32.738 1.00 65.25 86 LYS A CA 1
ATOM 699 C C . LYS A 1 86 ? -25.292 -3.999 33.792 1.00 65.25 86 LYS A C 1
ATOM 701 O O . LYS A 1 86 ? -25.103 -4.242 34.980 1.00 65.25 86 LYS A O 1
ATOM 706 N N . LYS A 1 87 ? -26.020 -2.957 33.377 1.00 63.59 87 LYS A N 1
ATOM 707 C CA . LYS A 1 87 ? -26.764 -2.057 34.275 1.00 63.59 87 LYS A CA 1
ATOM 708 C C . LYS A 1 87 ? -28.210 -2.501 34.531 1.00 63.59 87 LYS A C 1
ATOM 710 O O . LYS A 1 87 ? -28.845 -1.921 35.408 1.00 63.59 87 LYS A O 1
ATOM 715 N N . LYS A 1 88 ? -28.719 -3.467 33.764 1.00 52.91 88 LYS A N 1
ATOM 716 C CA . LYS A 1 88 ? -29.980 -4.177 34.018 1.00 52.91 88 LYS A CA 1
ATOM 717 C C . LYS A 1 88 ? -29.705 -5.472 34.766 1.00 52.91 88 LYS A C 1
ATOM 719 O O . LYS A 1 88 ? -30.597 -5.857 35.547 1.00 52.91 88 LYS A O 1
#

pLDDT: mean 78.05, std 9.73, range [52.91, 91.12]

Radius of gyration: 23.59 Å; Cα contacts (8 Å, |Δi|>4): 49; chains: 1; bounding box: 53×15×71 Å

Organism: NCBI:txid1975073

Secondary structure (DSSP, 8-state):
-HHHHHHHHHHHHHHHHHHHHHHHHHEEEEEEE-TTT--EEEEEEE---HHHHHHHHHHHHHHHHHHHHHHHHHHHHHHHHHHHHT--

Foldseek 3Di:
DVVVVVLVVVLVVVLVVLVVVLQVVQQDWDWDQDPPPRDTDTDGGRDRPVVVSVVVSVVVVVVSVVVVVVVVVVVVVVVVVVVVVVVD

Sequence (88 aa):
MKKIVLIFTGWIIIIATVFLSFYNRSITEYHKIDPITGEEYGEMGFYTDWTKMAWYLAGVTVVYCVTCFVVLHLRKKKSATLDEAKKK

Solvent-accessible surface area (backbone atoms only — not comparable to full-atom values): 5083 Å² total; per-residue (Å²): 107,76,71,57,53,54,50,53,54,54,52,52,52,52,51,53,51,52,51,52,55,49,56,62,57,10,67,40,73,43,79,44,66,40,92,86,79,66,48,77,46,77,44,84,42,83,61,65,62,60,66,62,52,51,53,51,52,52,54,53,48,51,55,49,51,52,52,52,52,52,55,52,51,54,50,53,55,53,50,55,55,51,57,56,63,72,73,110

Mean predicted aligned error: 10.55 Å

Nearest PDB structures (foldseek):
  8k8x-assembly1_B  TM=4.763E-01  e=2.452E+00  Meiothermus taiwanensis
  8bqs-assembly1_Dc  TM=3.538E-01  e=5.177E+00  Tetrahymena thermophila SB210
  2zdi-assembly1_B-2  TM=4.464E-01  e=9.542E+00  Pyrococcus horikoshii
  1fxk-assembly1_B  TM=4.208E-01  e=8.330E+00  Methanothermobacter thermautotrophicus